Protein AF-A0A6N2KM40-F1 (afdb_monomer_lite)

Radius of gyration: 28.87 Å; chains: 1; bounding box: 57×67×75 Å

Structure (mmCIF, N/CA/C/O backbone):
data_AF-A0A6N2KM40-F1
#
_entry.id   AF-A0A6N2KM40-F1
#
loop_
_atom_site.group_PDB
_atom_site.id
_atom_site.type_symbol
_atom_site.label_atom_id
_atom_site.label_alt_id
_atom_site.label_comp_id
_atom_site.label_asym_id
_atom_site.label_entity_id
_atom_site.label_seq_id
_atom_site.pdbx_PDB_ins_code
_atom_site.Cartn_x
_atom_site.Cartn_y
_atom_site.Cartn_z
_atom_site.occupancy
_atom_site.B_iso_or_equiv
_atom_site.auth_seq_id
_atom_site.auth_comp_id
_atom_site.auth_asym_id
_atom_site.auth_atom_id
_atom_site.pdbx_PDB_model_num
ATOM 1 N N . MET A 1 1 ? -7.549 -51.454 -29.238 1.00 41.66 1 MET A N 1
ATOM 2 C CA . MET A 1 1 ? -7.424 -49.986 -29.135 1.00 41.66 1 MET A CA 1
ATOM 3 C C . MET A 1 1 ? -8.788 -49.347 -29.343 1.00 41.66 1 MET A C 1
ATOM 5 O O . MET A 1 1 ? -9.313 -49.431 -30.439 1.00 41.66 1 MET A O 1
ATOM 9 N N . ASN A 1 2 ? -9.427 -48.705 -28.378 1.00 43.75 2 ASN A N 1
ATOM 10 C CA . ASN A 1 2 ? -9.799 -49.176 -27.046 1.00 43.75 2 ASN A CA 1
ATOM 11 C C . ASN A 1 2 ? -11.287 -48.818 -26.921 1.00 43.75 2 ASN A C 1
ATOM 13 O O . ASN A 1 2 ? -11.634 -47.651 -27.057 1.00 43.75 2 ASN A O 1
ATOM 17 N N . TRP A 1 3 ? -12.166 -49.798 -26.696 1.00 33.53 3 TRP A N 1
ATOM 18 C CA . TRP A 1 3 ? -13.604 -49.545 -26.496 1.00 33.53 3 TRP A CA 1
ATOM 19 C C . TRP A 1 3 ? -13.872 -48.608 -25.298 1.00 33.53 3 TRP A C 1
ATOM 21 O O . TRP A 1 3 ? -14.843 -47.860 -25.301 1.00 33.53 3 TRP A O 1
ATOM 31 N N . LEU A 1 4 ? -12.939 -48.560 -24.341 1.00 41.38 4 LEU A N 1
ATOM 32 C CA . LEU A 1 4 ? -13.013 -47.760 -23.116 1.00 41.38 4 LEU A CA 1
ATOM 33 C C . LEU A 1 4 ? -12.889 -46.235 -23.324 1.00 41.38 4 LEU A C 1
ATOM 35 O O . LEU A 1 4 ? -13.439 -45.477 -22.531 1.00 41.38 4 LEU A O 1
ATOM 39 N N . THR A 1 5 ? -12.227 -45.742 -24.382 1.00 51.53 5 THR A N 1
ATOM 40 C CA . THR A 1 5 ? -12.089 -44.282 -24.600 1.00 51.53 5 THR A CA 1
ATOM 41 C C . THR A 1 5 ? -13.320 -43.645 -25.246 1.00 51.53 5 THR A C 1
ATOM 43 O O . THR A 1 5 ? -13.532 -42.441 -25.111 1.00 51.53 5 THR A O 1
ATOM 46 N N . ARG A 1 6 ? -14.168 -44.433 -25.921 1.00 47.88 6 ARG A N 1
ATOM 47 C CA . ARG A 1 6 ? -15.378 -43.920 -26.583 1.00 47.88 6 ARG A CA 1
ATOM 48 C C . ARG A 1 6 ? -16.547 -43.752 -25.610 1.00 47.88 6 ARG A C 1
ATOM 50 O O . ARG A 1 6 ? -17.302 -42.793 -25.748 1.00 47.88 6 ARG A O 1
ATOM 57 N N . GLU A 1 7 ? -16.652 -44.628 -24.612 1.00 48.25 7 GLU A N 1
ATOM 58 C CA . GLU A 1 7 ? -17.645 -44.513 -23.536 1.00 48.25 7 GLU A CA 1
ATOM 59 C C . GLU A 1 7 ? -17.256 -43.454 -22.501 1.00 48.25 7 GLU A C 1
ATOM 61 O O . GLU A 1 7 ? -18.117 -42.682 -22.094 1.00 48.25 7 GLU A O 1
ATOM 66 N N . SER A 1 8 ? -15.972 -43.318 -22.145 1.00 49.81 8 SER A N 1
ATOM 67 C CA . SER A 1 8 ? -15.506 -42.275 -21.210 1.00 49.81 8 SER A CA 1
ATOM 68 C C . SER A 1 8 ? -15.899 -40.860 -21.666 1.00 49.81 8 SER A C 1
ATOM 70 O O . SER A 1 8 ? -16.424 -40.082 -20.874 1.00 49.81 8 SER A O 1
ATOM 72 N N . SER A 1 9 ? -15.789 -40.563 -22.966 1.00 60.12 9 SER A N 1
ATOM 73 C CA . SER A 1 9 ? -16.206 -39.267 -23.516 1.00 60.12 9 SER A CA 1
ATOM 74 C C . SER A 1 9 ? -17.731 -39.086 -23.564 1.00 60.12 9 SER A C 1
ATOM 76 O O . SER A 1 9 ? -18.219 -37.958 -23.525 1.00 60.12 9 SER A O 1
ATOM 78 N N . GLN A 1 10 ? -18.509 -40.171 -23.652 1.00 61.62 10 GLN A N 1
ATOM 79 C CA . GLN A 1 10 ? -19.970 -40.086 -23.583 1.00 61.62 10 GLN A CA 1
ATOM 80 C C . GLN A 1 10 ? -20.453 -39.852 -22.155 1.00 61.62 10 GLN A C 1
ATOM 82 O O . GLN A 1 10 ? -21.324 -39.011 -21.964 1.00 61.62 10 GLN A O 1
ATOM 87 N N . TRP A 1 11 ? -19.860 -40.519 -21.165 1.00 52.00 11 TRP A N 1
ATOM 88 C CA . TRP A 1 11 ? -20.198 -40.312 -19.759 1.00 52.00 11 TRP A CA 1
ATOM 89 C C . TRP A 1 11 ? -19.781 -38.926 -19.264 1.00 52.00 11 TRP A C 1
ATOM 91 O O . TRP A 1 11 ? -20.564 -38.290 -18.575 1.00 52.00 11 TRP A O 1
ATOM 101 N N . GLU A 1 12 ? -18.631 -38.391 -19.682 1.00 61.03 12 GLU A N 1
ATOM 102 C CA . GLU A 1 12 ? -18.252 -37.003 -19.368 1.00 61.03 12 GLU A CA 1
ATOM 103 C C . GLU A 1 12 ? -19.192 -35.981 -20.014 1.00 61.03 12 GLU A C 1
ATOM 105 O O . GLU A 1 12 ? -19.611 -35.032 -19.357 1.00 61.03 12 GLU A O 1
ATOM 110 N N . LYS A 1 13 ? -19.592 -36.189 -21.275 1.00 72.81 13 LYS A N 1
ATOM 111 C CA . LYS A 1 13 ? -20.602 -35.340 -21.930 1.00 72.81 13 LYS A CA 1
ATOM 112 C C . LYS A 1 13 ? -21.966 -35.455 -21.257 1.00 72.81 13 LYS A C 1
ATOM 114 O O . LYS A 1 13 ? -22.674 -34.460 -21.168 1.00 72.81 13 LYS A O 1
ATOM 119 N N . PHE A 1 14 ? -22.327 -36.643 -20.778 1.00 70.31 14 PHE A N 1
ATOM 120 C CA . PHE A 1 14 ? -23.564 -36.888 -20.042 1.00 70.31 14 PHE A CA 1
ATOM 121 C C . PHE A 1 14 ? -23.534 -36.223 -18.661 1.00 70.31 14 PHE A C 1
ATOM 123 O O . PHE A 1 14 ? -24.508 -35.593 -18.267 1.00 70.31 14 PHE A O 1
ATOM 130 N N . LEU A 1 15 ? -22.401 -36.280 -17.957 1.00 67.88 15 LEU A N 1
ATOM 131 C CA . LEU A 1 15 ? -22.188 -35.597 -16.681 1.00 67.88 15 LEU A CA 1
ATOM 132 C C . LEU A 1 15 ? -22.201 -34.074 -16.846 1.00 67.88 15 LEU A C 1
ATOM 134 O O . LEU A 1 15 ? -22.874 -33.403 -16.074 1.00 67.88 15 LEU A O 1
ATOM 138 N N . TRP A 1 16 ? -21.547 -33.527 -17.875 1.00 60.50 16 TRP A N 1
ATOM 139 C CA . TRP A 1 16 ? -21.594 -32.091 -18.173 1.00 60.50 16 TRP A CA 1
ATOM 140 C C . TRP A 1 16 ? -22.987 -31.623 -18.603 1.00 60.50 16 TRP A C 1
ATOM 142 O O . TRP A 1 16 ? -23.447 -30.586 -18.135 1.00 60.50 16 TRP A O 1
ATOM 152 N N . ALA A 1 17 ? -23.695 -32.408 -19.421 1.00 67.12 17 ALA A N 1
ATOM 153 C CA . ALA A 1 17 ? -25.070 -32.105 -19.814 1.00 67.12 17 ALA A CA 1
ATOM 154 C C . ALA A 1 17 ? -26.043 -32.169 -18.624 1.00 67.12 17 ALA A C 1
ATOM 156 O O . ALA A 1 17 ? -26.968 -31.361 -18.549 1.00 67.12 17 ALA A O 1
ATOM 157 N N . ASN A 1 18 ? -25.825 -33.091 -17.681 1.00 61.94 18 ASN A N 1
ATOM 158 C CA . ASN A 1 18 ? -26.629 -33.197 -16.463 1.00 61.94 18 ASN A CA 1
ATOM 159 C C . ASN A 1 18 ? -26.280 -32.108 -15.441 1.00 61.94 18 ASN A C 1
ATOM 161 O O . ASN A 1 18 ? -27.191 -31.545 -14.847 1.00 61.94 18 ASN A O 1
ATOM 165 N N . PHE A 1 19 ? -25.007 -31.729 -15.304 1.00 58.88 19 PHE A N 1
ATOM 166 C CA . PHE A 1 19 ? -24.585 -30.584 -14.493 1.00 58.88 19 PHE A CA 1
ATOM 167 C C . PHE A 1 19 ? -25.166 -29.265 -15.037 1.00 58.88 19 PHE A C 1
ATOM 169 O O . PHE A 1 19 ? -25.652 -28.432 -14.274 1.00 58.88 19 PHE A O 1
ATOM 176 N N . GLU A 1 20 ? -25.220 -29.092 -16.365 1.00 55.28 20 GLU A N 1
ATOM 177 C CA . GLU A 1 20 ? -25.925 -27.970 -17.005 1.00 55.28 20 GLU A CA 1
ATOM 178 C C . GLU A 1 20 ? -27.456 -28.042 -16.851 1.00 55.28 20 GLU A C 1
ATOM 180 O O . GLU A 1 20 ? -28.118 -26.999 -16.861 1.00 55.28 20 GLU A O 1
ATOM 185 N N . GLN A 1 21 ? -28.042 -29.238 -16.704 1.00 56.59 21 GLN A N 1
ATOM 186 C CA . GLN A 1 21 ? -29.477 -29.412 -16.440 1.00 56.59 21 GLN A CA 1
ATOM 187 C C . GLN A 1 21 ? -29.855 -29.174 -14.973 1.00 56.59 21 GLN A C 1
ATOM 189 O O . GLN A 1 21 ? -30.889 -28.556 -14.729 1.00 56.59 21 GLN A O 1
ATOM 194 N N . GLU A 1 22 ? -29.034 -29.584 -14.005 1.00 51.34 22 GLU A N 1
ATOM 195 C CA . GLU A 1 22 ? -29.239 -29.287 -12.576 1.00 51.34 22 GLU A CA 1
ATOM 196 C C . GLU A 1 22 ? -29.097 -27.785 -12.280 1.00 51.34 22 GLU A C 1
ATOM 198 O O . GLU A 1 22 ? -29.728 -27.260 -11.364 1.00 51.34 22 GLU A O 1
ATOM 203 N N . GLN A 1 23 ? -28.361 -27.063 -13.129 1.00 55.22 23 GLN A N 1
ATOM 204 C CA . GLN A 1 23 ? -28.257 -25.602 -13.134 1.00 55.22 23 GLN A CA 1
ATOM 205 C C . GLN A 1 23 ? -29.417 -24.891 -13.865 1.00 55.22 23 GLN A C 1
ATOM 207 O O . GLN A 1 23 ? -29.351 -23.674 -14.053 1.00 55.22 23 GLN A O 1
ATOM 212 N N . LYS A 1 24 ? -30.491 -25.586 -14.286 1.00 50.94 24 LYS A N 1
ATOM 213 C CA . LYS A 1 24 ? -31.729 -24.951 -14.793 1.00 50.94 24 LYS A CA 1
ATOM 214 C C . LYS A 1 24 ? -32.819 -24.889 -13.711 1.00 50.94 24 LYS A C 1
ATOM 216 O O . LYS A 1 24 ? -33.626 -25.811 -13.602 1.00 50.94 24 LYS A O 1
ATOM 221 N N . PRO A 1 25 ? -32.913 -23.790 -12.946 1.00 47.78 25 PRO A N 1
ATOM 222 C CA . PRO A 1 25 ? -34.011 -23.553 -12.026 1.00 47.78 25 PRO A CA 1
ATOM 223 C C . PRO A 1 25 ? -35.410 -23.661 -12.641 1.00 47.78 25 PRO A C 1
ATOM 225 O O . PRO A 1 25 ?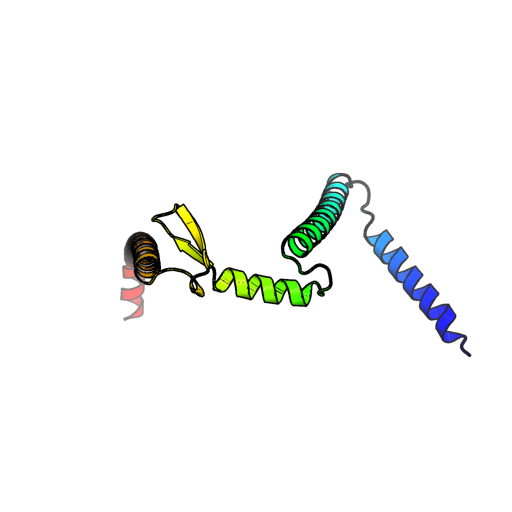 -35.737 -23.093 -13.684 1.00 47.78 25 PRO A O 1
ATOM 228 N N . SER A 1 26 ? -36.294 -24.329 -11.911 1.00 49.81 26 SER A N 1
ATOM 229 C CA . SER A 1 26 ? -37.735 -24.257 -12.105 1.00 49.81 26 SER A CA 1
ATOM 230 C C . SER A 1 26 ? -38.248 -22.846 -11.761 1.00 49.81 26 SER A C 1
ATOM 232 O O . SER A 1 26 ? -38.041 -22.331 -10.669 1.00 49.81 26 SER A O 1
ATOM 234 N N . ASN A 1 27 ? -38.881 -22.192 -12.742 1.00 50.03 27 ASN A N 1
ATOM 235 C CA . ASN A 1 27 ? -39.830 -21.065 -12.655 1.00 50.03 27 ASN A CA 1
ATOM 236 C C . ASN A 1 27 ? -39.622 -19.919 -11.626 1.00 50.03 27 ASN A C 1
ATOM 238 O O . ASN A 1 27 ? -40.588 -19.268 -11.241 1.00 50.03 27 ASN A O 1
ATOM 242 N N . GLY A 1 28 ? -38.378 -19.578 -11.267 1.00 54.88 28 GLY A N 1
ATOM 243 C CA . GLY A 1 28 ? -38.019 -18.367 -10.491 1.00 54.88 28 GLY A CA 1
ATOM 244 C C . GLY A 1 28 ? -36.884 -17.532 -11.114 1.00 54.88 28 GLY A C 1
ATOM 245 O O . GLY A 1 28 ? -36.131 -16.848 -10.431 1.00 54.88 28 GLY A O 1
ATOM 246 N N . HIS A 1 29 ? -36.689 -17.648 -12.427 1.00 53.44 29 HIS A N 1
ATOM 247 C CA . HIS A 1 29 ? -35.355 -17.797 -13.015 1.00 53.44 29 HIS A CA 1
ATOM 248 C C . HIS A 1 29 ? -34.819 -16.591 -13.817 1.00 53.44 29 HIS A C 1
ATOM 250 O O . HIS A 1 29 ? -34.059 -16.764 -14.773 1.00 53.44 29 HIS A O 1
ATOM 256 N N . SER A 1 30 ? -35.190 -15.361 -13.457 1.00 56.94 30 SER A N 1
ATOM 257 C CA . SER A 1 30 ? -34.610 -14.153 -14.073 1.00 56.94 30 SER A CA 1
ATOM 258 C C . SER A 1 30 ? -33.344 -13.690 -13.345 1.00 56.94 30 SER A C 1
ATOM 260 O O . SER A 1 30 ? -32.328 -13.440 -13.982 1.00 56.94 30 SER A O 1
ATOM 262 N N . SER A 1 31 ? -33.364 -13.656 -12.010 1.00 60.25 31 SER A N 1
ATOM 263 C CA . SER A 1 31 ? -32.295 -13.050 -11.203 1.00 60.25 31 SER A CA 1
ATOM 264 C C . SER A 1 31 ? -30.974 -13.837 -11.227 1.00 60.25 31 SER A C 1
ATOM 266 O O . SER A 1 31 ? -29.935 -13.263 -11.535 1.00 60.25 31 SER A O 1
ATOM 268 N N . LEU A 1 32 ? -31.000 -15.160 -11.022 1.00 63.62 32 LEU A N 1
ATOM 269 C CA . LEU A 1 32 ? -29.778 -15.987 -11.054 1.00 63.62 32 LEU A CA 1
ATOM 270 C C . LEU A 1 32 ? -29.136 -16.049 -12.447 1.00 63.62 32 LEU A C 1
ATOM 272 O O . LEU A 1 32 ? -27.917 -16.072 -12.575 1.00 63.62 32 LEU A O 1
ATOM 276 N N . ARG A 1 33 ? -29.955 -16.025 -13.506 1.00 61.09 33 ARG A N 1
ATOM 277 C CA . ARG A 1 33 ? -29.468 -15.976 -14.890 1.00 61.09 33 ARG A CA 1
ATOM 278 C C . ARG A 1 33 ? -28.750 -14.657 -15.168 1.00 61.09 33 ARG A C 1
ATOM 280 O O . ARG A 1 33 ? -27.712 -14.665 -15.817 1.00 61.09 33 ARG A O 1
ATOM 287 N N . VAL A 1 34 ? -29.298 -13.543 -14.683 1.00 69.81 34 VAL A N 1
ATOM 288 C CA . VAL A 1 34 ? -28.671 -12.222 -14.810 1.00 69.81 34 VAL A CA 1
ATOM 289 C C . VAL A 1 34 ? -27.348 -12.176 -14.047 1.00 69.81 34 VAL A C 1
ATOM 291 O O . VAL A 1 34 ? -26.359 -11.752 -14.630 1.00 69.81 34 VAL A O 1
ATOM 294 N N . LEU A 1 35 ? -27.298 -12.680 -12.810 1.00 71.81 35 LEU A N 1
ATOM 295 C CA . LEU A 1 35 ? -26.062 -12.734 -12.018 1.00 71.81 35 LEU A CA 1
ATOM 296 C C . LEU A 1 35 ? -24.976 -13.588 -12.690 1.00 71.81 35 LEU A C 1
ATOM 298 O O . LEU A 1 35 ? -23.844 -13.141 -12.832 1.00 71.81 35 LEU A O 1
ATOM 302 N N . PHE A 1 36 ? -25.328 -14.772 -13.194 1.00 72.00 36 PHE A N 1
ATOM 303 C CA . PHE A 1 36 ? -24.383 -15.644 -13.899 1.00 72.00 36 PHE A CA 1
ATOM 304 C C . PHE A 1 36 ? -23.871 -15.037 -15.215 1.00 72.00 36 PHE A C 1
ATOM 306 O O . PHE A 1 36 ? -22.707 -15.192 -15.584 1.00 72.00 36 PHE A O 1
ATOM 313 N N . LEU A 1 37 ? -24.734 -14.326 -15.947 1.00 76.88 37 LEU A N 1
ATOM 314 C CA . LEU A 1 37 ? -24.314 -13.581 -17.134 1.00 76.88 37 LEU A CA 1
ATOM 315 C C . LEU A 1 37 ? -23.404 -12.404 -16.762 1.00 76.88 37 LEU A C 1
ATOM 317 O O . LEU A 1 37 ? -22.437 -12.153 -17.475 1.00 76.88 37 LEU A O 1
ATOM 321 N N . GLN A 1 38 ? -23.679 -11.711 -15.655 1.00 79.00 38 GLN A N 1
ATOM 322 C CA . GLN A 1 38 ? -22.828 -10.634 -15.146 1.00 79.00 38 GLN A CA 1
ATOM 323 C C . GLN A 1 38 ? -21.442 -11.145 -14.744 1.00 79.00 38 GLN A C 1
ATOM 325 O O . GLN A 1 38 ? -20.455 -10.517 -15.109 1.00 79.00 38 GLN A O 1
ATOM 330 N N . GLU A 1 39 ? -21.360 -12.294 -14.074 1.00 87.62 39 GLU A N 1
ATOM 331 C CA . GLU A 1 39 ? -20.094 -12.937 -13.704 1.00 87.62 39 GLU A CA 1
ATOM 332 C C . GLU A 1 39 ? -19.260 -13.282 -14.945 1.00 87.62 39 GLU A C 1
ATOM 334 O O . GLU A 1 39 ? -18.111 -12.866 -15.063 1.00 87.62 39 GLU A O 1
ATOM 339 N N . LYS A 1 40 ? -19.870 -13.920 -15.952 1.00 88.81 40 LYS A N 1
ATOM 340 C CA . LYS A 1 40 ? -19.188 -14.231 -17.220 1.00 88.81 40 LYS A CA 1
ATOM 341 C C . LYS A 1 40 ? -18.711 -12.993 -17.978 1.00 88.81 40 LYS A C 1
ATOM 343 O O . LYS A 1 40 ? -17.672 -13.029 -18.637 1.00 88.81 40 LYS A O 1
ATOM 348 N N . VAL A 1 41 ? -19.487 -11.910 -17.943 1.00 90.88 41 VAL A N 1
ATOM 349 C CA . VAL A 1 41 ? -19.092 -10.636 -18.558 1.00 90.88 41 VAL A CA 1
ATOM 350 C C . VAL A 1 41 ? -17.931 -10.013 -17.784 1.00 90.88 41 VAL A C 1
ATOM 352 O O . VAL A 1 41 ? -16.970 -9.580 -18.415 1.00 90.88 41 VAL A O 1
ATOM 355 N N . ALA A 1 42 ? -17.980 -10.017 -16.451 1.00 91.75 42 ALA A N 1
ATOM 356 C CA . ALA A 1 42 ? -16.901 -9.521 -15.602 1.00 91.75 42 ALA A CA 1
ATOM 357 C C . ALA A 1 42 ? -15.593 -10.291 -15.843 1.00 91.75 42 ALA A C 1
ATOM 359 O O . ALA A 1 42 ? -14.566 -9.667 -16.096 1.00 91.75 42 ALA A O 1
ATOM 360 N N . ASP A 1 43 ? -15.644 -11.624 -15.891 1.00 93.19 43 ASP A N 1
ATOM 361 C CA . ASP A 1 43 ? -14.485 -12.473 -16.189 1.00 93.19 43 ASP A CA 1
ATOM 362 C C . ASP A 1 43 ? -13.836 -12.130 -17.533 1.00 93.19 43 ASP A C 1
ATOM 364 O O . ASP A 1 43 ? -12.611 -12.087 -17.661 1.00 93.19 43 ASP A O 1
ATOM 368 N N . ASN A 1 44 ? -14.653 -11.887 -18.560 1.00 93.44 44 ASN A N 1
ATOM 369 C CA . ASN A 1 44 ? -14.146 -11.515 -19.876 1.00 93.44 44 ASN A CA 1
ATOM 370 C C . ASN A 1 44 ? -13.525 -10.116 -19.874 1.00 93.44 44 ASN A C 1
ATOM 372 O O . ASN A 1 44 ? -12.467 -9.932 -20.472 1.00 93.44 44 ASN A O 1
ATOM 376 N N . LEU A 1 45 ? -14.143 -9.146 -19.194 1.00 93.12 45 LEU A N 1
ATOM 377 C CA . LEU A 1 45 ? -13.591 -7.795 -19.070 1.00 93.12 45 LEU A CA 1
ATOM 378 C C . LEU A 1 45 ? -12.241 -7.811 -18.344 1.00 93.12 45 LEU A C 1
ATOM 380 O O . LEU A 1 45 ? -11.292 -7.209 -18.839 1.00 93.12 45 LEU A O 1
ATOM 384 N N . ILE A 1 46 ? -12.126 -8.580 -17.257 1.00 90.69 46 ILE A N 1
ATOM 385 C CA . ILE A 1 46 ? -10.873 -8.751 -16.508 1.00 90.69 46 ILE A CA 1
ATOM 386 C C . ILE A 1 46 ? -9.779 -9.345 -17.402 1.00 90.69 46 ILE A C 1
ATOM 388 O O . ILE A 1 46 ? -8.648 -8.867 -17.396 1.00 90.69 46 ILE A O 1
ATOM 392 N N . LYS A 1 47 ? -10.096 -10.362 -18.214 1.00 90.50 47 LYS A N 1
ATOM 393 C CA . LYS A 1 47 ? -9.122 -10.972 -19.139 1.00 90.50 47 LYS A CA 1
ATOM 394 C C . LYS A 1 47 ? -8.647 -9.998 -20.215 1.00 90.50 47 LYS A C 1
ATOM 396 O O . LYS A 1 47 ? -7.462 -9.987 -20.545 1.00 90.50 47 LYS A O 1
ATOM 401 N N . VAL A 1 48 ? -9.559 -9.194 -20.761 1.00 93.00 48 VAL A N 1
ATOM 402 C CA . VAL A 1 48 ? -9.230 -8.174 -21.766 1.00 93.00 48 VAL A CA 1
ATOM 403 C C . VAL A 1 48 ? -8.346 -7.086 -21.160 1.00 93.00 48 VAL A C 1
ATOM 405 O O . VAL A 1 48 ? -7.336 -6.722 -21.758 1.00 93.00 48 VAL A O 1
ATOM 408 N N . GLU A 1 49 ? -8.681 -6.605 -19.965 1.00 91.00 49 GLU A N 1
ATOM 409 C CA . GLU A 1 49 ? -7.895 -5.597 -19.254 1.00 91.00 49 GLU A CA 1
ATOM 410 C C . GLU A 1 49 ? -6.505 -6.123 -18.876 1.00 91.00 49 GLU A C 1
ATOM 412 O O . GLU A 1 49 ? -5.504 -5.467 -19.160 1.00 91.00 49 GLU A O 1
ATOM 417 N N . ALA A 1 50 ? -6.416 -7.342 -18.335 1.00 88.19 50 ALA A N 1
ATOM 418 C CA . ALA A 1 50 ? -5.141 -7.978 -18.017 1.00 88.19 50 ALA A CA 1
ATOM 419 C C . ALA A 1 50 ? -4.242 -8.106 -19.258 1.00 88.19 50 ALA A C 1
ATOM 421 O O . ALA A 1 50 ? -3.044 -7.838 -19.181 1.00 88.19 50 ALA A O 1
ATOM 422 N N . GLN A 1 51 ? -4.812 -8.457 -20.419 1.00 89.81 51 GLN A N 1
ATOM 423 C CA . GLN A 1 51 ? -4.059 -8.480 -21.673 1.00 89.81 51 GLN A CA 1
ATOM 424 C C . GLN A 1 51 ? -3.599 -7.081 -22.086 1.00 89.81 51 GLN A C 1
ATOM 426 O O . GLN A 1 51 ? -2.447 -6.916 -22.481 1.00 89.81 51 GLN A O 1
ATOM 431 N N . TYR A 1 52 ? -4.481 -6.086 -22.000 1.00 92.19 52 TYR A N 1
ATOM 432 C CA . TYR A 1 52 ? -4.162 -4.711 -22.365 1.00 92.19 52 TYR A CA 1
ATOM 433 C C . TYR A 1 52 ? -2.996 -4.162 -21.537 1.00 92.19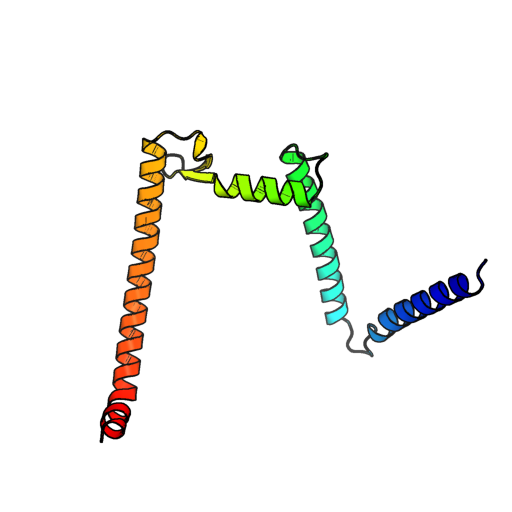 52 TYR A C 1
ATOM 435 O O . TYR A 1 52 ? -2.044 -3.633 -22.105 1.00 92.19 52 TYR A O 1
ATOM 443 N N . ILE A 1 53 ? -3.036 -4.334 -20.213 1.00 89.56 53 ILE A N 1
ATOM 444 C CA . ILE A 1 53 ? -1.982 -3.841 -19.319 1.00 89.56 53 ILE A CA 1
ATOM 445 C C . ILE A 1 53 ? -0.674 -4.599 -19.567 1.00 89.56 53 ILE A C 1
ATOM 447 O O . ILE A 1 53 ? 0.376 -3.973 -19.676 1.00 89.56 53 ILE A O 1
ATOM 451 N N . ARG A 1 54 ? -0.732 -5.924 -19.741 1.00 90.88 54 ARG A N 1
ATOM 452 C CA . ARG A 1 54 ? 0.449 -6.744 -20.040 1.00 90.88 54 ARG A CA 1
ATOM 453 C C . ARG A 1 54 ? 1.176 -6.283 -21.307 1.00 90.88 54 ARG A C 1
ATOM 455 O O . ARG A 1 54 ? 2.389 -6.109 -21.277 1.00 90.88 54 ARG A O 1
ATOM 462 N N . VAL A 1 55 ? 0.436 -6.018 -22.384 1.00 90.00 55 VAL A N 1
ATOM 463 C CA . VAL A 1 55 ? 1.003 -5.468 -23.629 1.00 90.00 55 VAL A CA 1
ATOM 464 C C . VAL A 1 55 ? 1.520 -4.044 -23.414 1.00 90.00 55 VAL A C 1
ATOM 466 O O . VAL A 1 55 ? 2.612 -3.706 -23.854 1.00 90.00 55 VAL A O 1
ATOM 469 N N . ALA A 1 56 ? 0.773 -3.196 -22.701 1.00 89.06 56 ALA A N 1
ATOM 470 C CA . ALA A 1 56 ? 1.200 -1.825 -22.416 1.00 89.06 56 ALA A CA 1
ATOM 471 C C . ALA A 1 56 ? 2.489 -1.758 -21.574 1.00 89.06 56 ALA A C 1
ATOM 473 O O . ALA A 1 56 ? 3.221 -0.772 -21.652 1.00 89.06 56 ALA A O 1
ATOM 474 N N . MET A 1 57 ? 2.765 -2.797 -20.784 1.00 87.00 57 MET A N 1
ATOM 475 C CA . MET A 1 57 ? 3.973 -2.930 -19.974 1.00 87.00 57 MET A CA 1
ATOM 476 C C . MET A 1 57 ? 5.126 -3.654 -20.694 1.00 87.00 57 MET A C 1
ATOM 478 O O . MET A 1 57 ? 6.186 -3.802 -20.096 1.00 87.00 57 MET A O 1
ATOM 482 N N . GLY A 1 58 ? 4.959 -4.063 -21.959 1.00 88.88 58 GLY A N 1
ATOM 483 C CA . GLY A 1 58 ? 6.010 -4.723 -22.749 1.00 88.88 58 GLY A CA 1
ATOM 484 C C . GLY A 1 58 ? 6.224 -6.202 -22.413 1.00 88.88 58 GLY A C 1
ATOM 485 O O . GLY A 1 58 ? 7.310 -6.730 -22.632 1.00 88.88 58 GLY A O 1
ATOM 486 N N . HIS A 1 59 ? 5.212 -6.848 -21.831 1.00 90.75 59 HIS A N 1
ATOM 487 C CA . HIS A 1 59 ? 5.229 -8.259 -21.443 1.00 90.75 59 HIS A CA 1
ATOM 488 C C . HIS A 1 59 ? 4.314 -9.095 -22.361 1.00 90.75 59 HIS A C 1
ATOM 490 O O . HIS A 1 59 ? 3.682 -10.051 -21.915 1.00 90.75 59 HIS A O 1
ATOM 496 N N . GLU A 1 60 ? 4.167 -8.722 -23.640 1.00 89.00 60 GLU A N 1
ATOM 497 C CA . GLU A 1 60 ? 3.269 -9.400 -24.590 1.00 89.00 60 GLU A CA 1
ATOM 498 C C . GLU A 1 60 ? 3.582 -10.887 -24.805 1.00 89.00 60 GLU A C 1
ATOM 500 O O . GLU A 1 60 ? 2.654 -11.674 -25.010 1.00 89.00 60 GLU A O 1
ATOM 505 N N . ASP A 1 61 ? 4.860 -11.258 -24.721 1.00 90.06 61 ASP A N 1
ATOM 506 C CA . ASP A 1 61 ? 5.355 -12.617 -24.954 1.00 90.06 61 ASP A CA 1
ATOM 507 C C . ASP A 1 61 ? 5.438 -13.454 -23.665 1.00 90.06 61 ASP A C 1
ATOM 509 O O . ASP A 1 61 ? 5.706 -14.657 -23.717 1.00 90.06 61 ASP A O 1
ATOM 513 N N . GLU A 1 62 ? 5.195 -12.838 -22.506 1.00 88.50 62 GLU A N 1
ATOM 514 C CA . GLU A 1 62 ? 5.271 -13.500 -21.207 1.00 88.50 62 GLU A CA 1
ATOM 515 C C . GLU A 1 62 ? 3.936 -14.133 -20.801 1.00 88.50 62 GLU A C 1
ATOM 517 O O . GLU A 1 62 ? 2.827 -13.646 -21.083 1.00 88.50 62 GLU A O 1
ATOM 522 N N . SER A 1 63 ? 4.035 -15.248 -20.077 1.00 89.75 63 SER A N 1
ATOM 523 C CA . SER A 1 63 ? 2.864 -15.885 -19.487 1.00 89.75 63 SER A CA 1
ATOM 524 C C . SER A 1 63 ? 2.179 -14.952 -18.482 1.00 89.75 63 SER A C 1
ATOM 526 O O . SER A 1 63 ? 2.764 -14.005 -17.955 1.00 89.75 63 SER A O 1
ATOM 528 N N . LEU A 1 64 ? 0.892 -15.198 -18.211 1.00 87.00 64 LEU A N 1
ATOM 529 C CA . LEU A 1 64 ? 0.153 -14.370 -17.250 1.00 87.00 64 LEU A CA 1
ATOM 530 C C . LEU A 1 64 ? 0.785 -14.444 -15.854 1.00 87.00 64 LEU A C 1
ATOM 532 O O . LEU A 1 64 ? 0.830 -13.434 -15.159 1.00 87.00 64 LEU A O 1
ATOM 536 N N . ASP A 1 65 ? 1.290 -15.616 -15.474 1.00 89.38 65 ASP A N 1
ATOM 537 C CA . ASP A 1 65 ? 1.922 -15.833 -14.175 1.00 89.38 65 ASP A CA 1
ATOM 538 C C . ASP A 1 65 ? 3.246 -15.062 -14.057 1.00 89.38 65 ASP A C 1
ATOM 540 O O . ASP A 1 65 ? 3.485 -14.414 -13.039 1.00 89.38 65 ASP A O 1
ATOM 544 N N . GLU A 1 66 ? 4.066 -15.047 -15.112 1.00 89.94 66 GLU A N 1
ATOM 545 C CA . GLU A 1 66 ? 5.300 -14.245 -15.167 1.00 89.94 66 GLU A CA 1
ATOM 546 C C . GLU A 1 66 ? 5.001 -12.744 -15.079 1.00 89.94 66 GLU A C 1
ATOM 548 O O . GLU A 1 66 ? 5.589 -12.049 -14.247 1.00 89.94 66 GLU A O 1
ATOM 553 N N . TYR A 1 67 ? 4.012 -12.261 -15.841 1.00 90.12 67 TYR A N 1
ATOM 554 C CA . TYR A 1 67 ? 3.552 -10.874 -15.754 1.00 90.12 67 TYR A CA 1
ATOM 555 C C . TYR A 1 67 ? 3.082 -10.518 -14.337 1.00 90.12 67 TYR A C 1
ATOM 557 O O . TYR A 1 67 ? 3.409 -9.448 -13.825 1.00 90.12 67 TYR A O 1
ATOM 565 N N . VAL A 1 68 ? 2.325 -11.400 -13.674 1.00 91.69 68 VAL A N 1
ATOM 566 C CA . VAL A 1 68 ? 1.843 -11.165 -12.305 1.00 91.69 68 VAL A CA 1
ATOM 567 C C . VAL A 1 68 ? 3.009 -11.022 -11.327 1.00 91.69 68 VAL A C 1
ATOM 569 O O . VAL A 1 68 ? 2.972 -10.136 -10.470 1.00 91.69 68 VAL A O 1
ATOM 572 N N . GLU A 1 69 ? 4.053 -11.838 -11.450 1.00 91.94 69 GLU A N 1
ATOM 573 C CA . GLU A 1 69 ? 5.244 -11.727 -10.601 1.00 91.94 69 GLU A CA 1
ATOM 574 C C . GLU A 1 69 ? 6.060 -10.458 -10.895 1.00 91.94 69 GLU A C 1
ATOM 576 O O . GLU A 1 69 ? 6.460 -9.746 -9.962 1.00 91.94 69 GLU A O 1
ATOM 581 N N . ALA A 1 70 ? 6.241 -10.104 -12.170 1.00 89.06 70 ALA A N 1
ATOM 582 C CA . ALA A 1 70 ? 6.887 -8.853 -12.569 1.00 89.06 70 ALA A CA 1
ATOM 583 C C . ALA A 1 70 ? 6.111 -7.626 -12.055 1.00 89.06 70 ALA A C 1
ATOM 585 O O . ALA A 1 70 ? 6.687 -6.710 -11.462 1.00 89.06 70 ALA A O 1
ATOM 586 N N . HIS A 1 71 ? 4.785 -7.641 -12.192 1.00 90.00 71 HIS A N 1
ATOM 587 C CA . HIS A 1 71 ? 3.891 -6.591 -11.717 1.00 90.00 71 HIS A CA 1
ATOM 588 C C . HIS A 1 71 ? 3.928 -6.446 -10.188 1.00 90.00 71 HIS A C 1
ATOM 590 O O . HIS A 1 71 ? 4.047 -5.327 -9.685 1.00 90.00 71 HIS A O 1
ATOM 596 N N . LYS A 1 72 ? 3.893 -7.554 -9.429 1.00 91.56 72 LYS A N 1
ATOM 597 C CA . LYS A 1 72 ? 4.058 -7.534 -7.960 1.00 91.56 72 LYS A CA 1
ATOM 598 C C . LYS A 1 72 ? 5.389 -6.908 -7.557 1.00 91.56 72 LYS A C 1
ATOM 600 O O . LYS A 1 72 ? 5.432 -6.087 -6.644 1.00 91.56 72 LYS A O 1
ATOM 605 N N . THR A 1 73 ? 6.465 -7.284 -8.242 1.00 90.69 73 THR A N 1
ATOM 606 C CA . THR A 1 73 ? 7.806 -6.753 -7.975 1.00 90.69 73 THR A CA 1
ATOM 607 C C . THR A 1 73 ? 7.864 -5.251 -8.244 1.00 90.69 73 THR A C 1
ATOM 609 O O . THR A 1 73 ? 8.344 -4.501 -7.396 1.00 90.69 73 THR A O 1
ATOM 612 N N . CYS A 1 74 ? 7.312 -4.800 -9.375 1.00 88.19 74 CYS A N 1
ATOM 613 C CA . CYS A 1 74 ? 7.255 -3.385 -9.737 1.00 88.19 74 CYS A CA 1
ATOM 614 C C . CYS A 1 74 ? 6.459 -2.569 -8.711 1.00 88.19 74 CYS A C 1
ATOM 616 O O . CYS A 1 74 ? 6.963 -1.572 -8.201 1.00 88.19 74 CYS A O 1
ATOM 618 N N . ILE A 1 75 ? 5.257 -3.024 -8.338 1.00 90.00 75 ILE A N 1
ATOM 619 C CA . ILE A 1 75 ? 4.423 -2.348 -7.334 1.00 90.00 75 ILE A CA 1
ATOM 620 C C . ILE A 1 75 ? 5.142 -2.204 -5.993 1.00 90.00 75 ILE A C 1
ATOM 622 O O . ILE A 1 75 ? 5.031 -1.157 -5.362 1.00 90.00 75 ILE A O 1
ATOM 626 N N . ASN A 1 76 ? 5.898 -3.217 -5.571 1.00 90.88 76 ASN A N 1
ATOM 627 C CA . ASN A 1 76 ? 6.637 -3.165 -4.311 1.00 90.88 76 ASN A CA 1
ATOM 628 C C . ASN A 1 76 ? 7.826 -2.185 -4.341 1.00 90.88 76 ASN A C 1
ATOM 630 O O . ASN A 1 76 ? 8.227 -1.708 -3.281 1.00 90.88 76 ASN A O 1
ATOM 634 N N . ASP A 1 77 ? 8.384 -1.873 -5.517 1.00 92.06 77 ASP A N 1
ATOM 635 C CA . ASP A 1 77 ? 9.418 -0.833 -5.669 1.00 92.06 77 ASP A CA 1
ATOM 636 C C . ASP A 1 77 ? 8.818 0.571 -5.875 1.00 92.06 77 ASP A C 1
ATOM 638 O O . ASP A 1 77 ? 9.536 1.571 -5.810 1.00 92.06 77 ASP A O 1
ATOM 642 N N . LEU A 1 78 ? 7.506 0.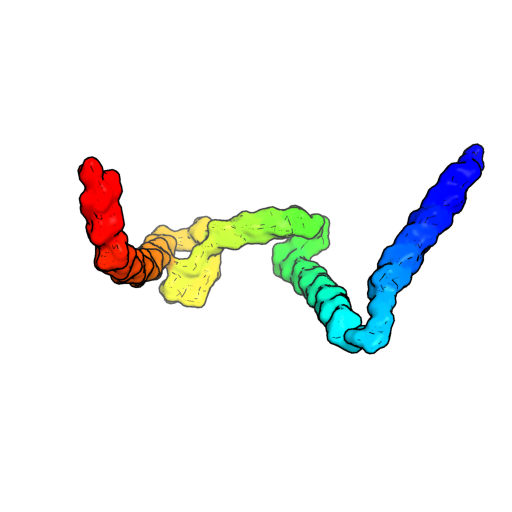692 -6.111 1.00 92.81 78 LEU A N 1
ATOM 643 C CA . LEU A 1 78 ? 6.849 1.991 -6.233 1.00 92.81 78 LEU A CA 1
ATOM 644 C C . LEU A 1 78 ? 6.665 2.657 -4.865 1.00 92.81 78 LEU A C 1
ATOM 646 O O . LEU A 1 78 ? 6.203 2.066 -3.894 1.00 92.81 78 LEU A O 1
ATOM 650 N N . MET A 1 79 ? 6.967 3.951 -4.821 1.00 94.56 79 MET A N 1
ATOM 651 C CA . MET A 1 79 ? 6.765 4.822 -3.670 1.00 94.56 79 MET A CA 1
ATOM 652 C C . MET A 1 79 ? 5.983 6.061 -4.104 1.00 94.56 79 MET A C 1
ATOM 654 O O . MET A 1 79 ? 6.184 6.594 -5.202 1.00 94.56 79 MET A O 1
ATOM 658 N N . TYR A 1 80 ? 5.076 6.524 -3.246 1.00 94.62 80 TYR A N 1
ATOM 659 C CA . TYR A 1 80 ? 4.386 7.790 -3.451 1.00 94.62 80 TYR A CA 1
ATOM 660 C C . TYR A 1 80 ? 5.290 8.955 -3.046 1.00 94.62 80 TYR A C 1
ATOM 662 O O . TYR A 1 80 ? 5.812 8.974 -1.936 1.00 94.62 80 TYR A O 1
ATOM 670 N N . PHE A 1 81 ? 5.466 9.939 -3.930 1.00 95.38 81 PHE A N 1
ATOM 671 C CA . PHE A 1 81 ? 6.291 11.110 -3.642 1.00 95.38 81 PHE A CA 1
ATOM 672 C C . PHE A 1 81 ? 5.428 12.365 -3.507 1.00 95.38 81 PHE A C 1
ATOM 674 O O . PHE A 1 81 ? 4.918 12.862 -4.520 1.00 95.38 81 PHE A O 1
ATOM 681 N N . PRO A 1 82 ? 5.313 12.935 -2.297 1.00 92.12 82 PRO A N 1
ATOM 682 C CA . PRO A 1 82 ? 4.411 14.052 -2.027 1.00 92.12 82 PRO A CA 1
ATOM 683 C C . PRO A 1 82 ? 4.822 15.329 -2.765 1.00 92.12 82 PRO A C 1
ATOM 685 O O . PRO A 1 82 ? 3.973 16.041 -3.289 1.00 92.12 82 PRO A O 1
ATOM 688 N N . THR A 1 83 ? 6.126 15.574 -2.926 1.00 91.00 83 THR A N 1
ATOM 689 C CA . THR A 1 83 ? 6.661 16.759 -3.622 1.00 91.00 83 THR A CA 1
ATOM 690 C C . THR A 1 83 ? 6.186 16.878 -5.073 1.00 91.00 83 THR A C 1
ATOM 692 O O . THR A 1 83 ? 6.074 17.984 -5.594 1.00 91.00 83 THR A O 1
ATOM 695 N N . ARG A 1 84 ? 5.908 15.746 -5.731 1.00 92.94 84 ARG A N 1
ATOM 696 C CA . ARG A 1 84 ? 5.424 15.689 -7.120 1.00 92.94 84 ARG A CA 1
ATOM 697 C C . ARG A 1 84 ? 3.999 15.157 -7.254 1.00 92.94 84 ARG A C 1
ATOM 699 O O . ARG A 1 84 ? 3.516 15.047 -8.375 1.00 92.94 84 ARG A O 1
ATOM 706 N N . ASN A 1 85 ? 3.355 14.803 -6.140 1.00 93.50 85 ASN A N 1
ATOM 707 C CA . ASN A 1 85 ? 2.021 14.207 -6.103 1.00 93.50 85 ASN A CA 1
ATOM 708 C C . ASN A 1 85 ? 1.874 13.004 -7.061 1.00 93.50 85 ASN A C 1
ATOM 710 O O . ASN A 1 85 ? 0.893 12.892 -7.797 1.00 93.50 85 ASN A O 1
ATOM 714 N N . ALA A 1 86 ? 2.896 12.143 -7.115 1.00 94.50 86 ALA A N 1
ATOM 715 C CA . ALA A 1 86 ? 2.958 11.036 -8.068 1.00 94.50 86 ALA A CA 1
ATOM 716 C C . ALA A 1 86 ? 3.770 9.849 -7.541 1.00 94.50 86 ALA A C 1
ATOM 718 O O . ALA A 1 86 ? 4.778 10.016 -6.843 1.00 94.50 86 ALA A O 1
ATOM 719 N N . TYR A 1 87 ? 3.361 8.651 -7.956 1.00 93.88 87 TYR A N 1
ATOM 720 C CA . TYR A 1 87 ? 4.112 7.420 -7.742 1.00 93.88 87 TYR A CA 1
ATOM 721 C C . TYR A 1 87 ? 5.335 7.355 -8.656 1.00 93.88 87 TYR A C 1
ATOM 723 O O . TYR A 1 87 ? 5.329 7.854 -9.781 1.00 93.88 87 TYR A O 1
ATOM 731 N N . GLY A 1 88 ? 6.392 6.710 -8.184 1.00 93.38 88 GLY A N 1
ATOM 732 C CA . GLY A 1 88 ? 7.450 6.228 -9.062 1.00 93.38 88 GLY A CA 1
ATOM 733 C C . GLY A 1 88 ? 8.410 5.311 -8.333 1.00 93.38 88 GLY A C 1
ATOM 734 O O . GLY A 1 88 ? 8.212 5.008 -7.161 1.00 93.38 88 GLY A O 1
ATOM 735 N N . LEU A 1 89 ? 9.440 4.862 -9.039 1.00 93.19 89 LEU A N 1
ATOM 736 C CA . LEU A 1 89 ? 10.359 3.859 -8.517 1.00 93.19 89 LEU A CA 1
ATOM 737 C C . LEU A 1 89 ? 11.214 4.434 -7.383 1.00 93.19 89 LEU A C 1
ATOM 739 O O . LEU A 1 89 ? 11.850 5.484 -7.527 1.00 93.19 89 LEU A O 1
ATOM 743 N N . SER A 1 90 ? 11.247 3.725 -6.260 1.00 93.06 90 SER A N 1
ATOM 744 C CA . SER A 1 90 ? 12.102 4.041 -5.123 1.00 93.06 90 SER A CA 1
ATOM 745 C C . SER A 1 90 ? 13.568 3.930 -5.523 1.00 93.06 90 SER A C 1
ATOM 747 O O . SER A 1 90 ? 14.363 4.798 -5.173 1.00 93.06 90 SER A O 1
ATOM 749 N N . SER A 1 91 ? 13.940 2.926 -6.320 1.00 90.75 91 SER A N 1
ATOM 750 C CA . SER A 1 91 ? 15.311 2.715 -6.804 1.00 90.75 91 SER A CA 1
ATOM 751 C C . SER A 1 91 ? 15.946 3.946 -7.476 1.00 90.75 91 SER A C 1
ATOM 753 O O . SER A 1 91 ? 17.111 4.240 -7.208 1.00 90.75 91 SER A O 1
ATOM 755 N N . VAL A 1 92 ? 15.186 4.719 -8.262 1.00 90.88 92 VAL A N 1
ATOM 756 C CA . VAL A 1 92 ? 15.694 5.886 -9.021 1.00 90.88 92 VAL A CA 1
ATOM 757 C C . VAL A 1 92 ? 15.504 7.236 -8.319 1.00 90.88 92 VAL A C 1
ATOM 759 O O . VAL A 1 92 ? 16.031 8.251 -8.776 1.00 90.88 92 VAL A O 1
ATOM 762 N N . ALA A 1 93 ? 14.742 7.278 -7.226 1.00 92.56 93 ALA A N 1
ATOM 763 C CA . ALA A 1 93 ? 14.443 8.519 -6.518 1.00 92.56 93 ALA A CA 1
ATOM 764 C C . ALA A 1 93 ? 15.638 9.038 -5.705 1.00 92.56 93 ALA A C 1
ATOM 766 O O . ALA A 1 93 ? 16.479 8.271 -5.224 1.00 92.56 93 ALA A O 1
ATOM 767 N N . ARG A 1 94 ? 15.702 10.357 -5.491 1.00 92.50 94 ARG A N 1
ATOM 768 C CA . ARG A 1 94 ? 16.752 10.961 -4.654 1.00 92.50 94 ARG A CA 1
ATOM 769 C C . ARG A 1 94 ? 16.496 10.678 -3.176 1.00 92.50 94 ARG A C 1
ATOM 771 O O . ARG A 1 94 ? 15.353 10.645 -2.736 1.00 92.50 94 ARG A O 1
ATOM 778 N N . ASN A 1 95 ? 17.559 10.572 -2.376 1.00 94.56 95 ASN A N 1
ATOM 779 C CA . ASN A 1 95 ? 17.444 10.280 -0.938 1.00 94.56 95 ASN A CA 1
ATOM 780 C C . ASN A 1 95 ? 16.527 11.258 -0.189 1.00 94.56 95 ASN A C 1
ATOM 782 O O . ASN A 1 95 ? 15.782 10.835 0.687 1.00 94.56 95 ASN A O 1
ATOM 786 N N . MET A 1 96 ? 16.548 12.544 -0.554 1.00 94.44 96 MET A N 1
ATOM 787 C CA . MET A 1 96 ? 15.660 13.541 0.051 1.00 94.44 96 MET A CA 1
ATOM 788 C C . MET A 1 96 ? 14.187 13.264 -0.274 1.00 94.44 96 MET A C 1
ATOM 790 O O . MET A 1 96 ? 13.352 13.303 0.618 1.00 94.44 96 MET A O 1
ATOM 794 N N . GLU A 1 97 ? 13.876 12.921 -1.526 1.00 94.12 97 GLU A N 1
ATOM 795 C CA . GLU A 1 97 ? 12.511 12.595 -1.958 1.00 94.12 97 GLU A CA 1
ATOM 796 C C . GLU A 1 97 ? 11.996 11.341 -1.239 1.00 94.12 97 GLU A C 1
ATOM 798 O O . GLU A 1 97 ? 10.858 11.328 -0.772 1.00 94.12 97 GLU A O 1
ATOM 803 N N . LYS A 1 98 ? 12.852 10.320 -1.077 1.00 95.00 98 LYS A N 1
ATOM 804 C CA . LYS A 1 98 ? 12.527 9.117 -0.291 1.00 95.00 98 LYS A CA 1
ATOM 805 C C . LYS A 1 98 ? 12.265 9.452 1.175 1.00 95.00 98 LYS A C 1
ATOM 807 O O . LYS A 1 98 ? 11.322 8.938 1.761 1.00 95.00 98 LYS A O 1
ATOM 812 N N . LEU A 1 99 ? 13.090 10.314 1.770 1.00 96.00 99 LEU A N 1
ATOM 813 C CA . LEU A 1 99 ? 12.942 10.712 3.168 1.00 96.00 99 LEU A CA 1
ATOM 814 C C . LEU A 1 99 ? 11.631 11.470 3.398 1.00 96.00 99 LEU A C 1
ATOM 816 O O . LEU A 1 99 ? 10.926 11.175 4.357 1.00 96.00 99 LEU A O 1
ATOM 820 N N . THR A 1 100 ? 11.273 12.395 2.505 1.00 95.94 100 THR A N 1
ATOM 821 C CA . THR A 1 100 ? 9.988 13.101 2.582 1.00 95.94 100 THR A CA 1
ATOM 822 C C . THR A 1 100 ? 8.810 12.139 2.436 1.00 95.94 100 THR A C 1
ATOM 824 O O . THR A 1 100 ? 7.883 12.202 3.233 1.00 95.94 100 THR A O 1
ATOM 827 N N . ALA A 1 101 ? 8.863 11.209 1.478 1.00 95.31 101 ALA A N 1
ATOM 828 C CA . ALA A 1 101 ? 7.820 10.198 1.306 1.00 95.31 101 ALA A CA 1
ATOM 829 C C . ALA A 1 101 ? 7.629 9.327 2.562 1.00 95.31 101 ALA A C 1
ATOM 831 O O . ALA A 1 101 ? 6.505 9.124 3.013 1.00 95.31 101 ALA A O 1
ATOM 832 N N . LEU A 1 102 ? 8.725 8.857 3.165 1.00 95.44 102 LEU A N 1
ATOM 833 C CA . LEU A 1 102 ? 8.670 8.059 4.393 1.00 95.44 102 LEU A CA 1
ATOM 834 C C . LEU A 1 102 ? 8.144 8.854 5.593 1.00 95.44 102 LEU A C 1
ATOM 836 O O . LEU A 1 102 ? 7.422 8.296 6.416 1.00 95.44 102 LEU A O 1
ATOM 840 N N . GLN A 1 103 ? 8.491 10.138 5.702 1.00 96.44 103 GLN A N 1
ATOM 841 C CA . GLN A 1 103 ? 7.982 10.998 6.769 1.00 96.44 103 GLN A CA 1
ATOM 842 C C . GLN A 1 103 ? 6.466 11.201 6.653 1.00 96.44 103 GLN A C 1
ATOM 844 O O . GLN A 1 103 ? 5.763 11.112 7.659 1.00 96.44 103 GLN A O 1
ATOM 849 N N . ASP A 1 104 ? 5.961 11.423 5.440 1.00 95.25 104 ASP A N 1
ATOM 850 C CA . ASP A 1 104 ? 4.525 11.579 5.192 1.00 95.25 104 ASP A CA 1
ATOM 851 C C . ASP A 1 104 ? 3.757 10.287 5.504 1.00 95.25 104 ASP A C 1
ATOM 853 O O . ASP A 1 104 ? 2.743 10.319 6.204 1.00 95.25 104 ASP A O 1
ATOM 857 N N . GLU A 1 105 ? 4.265 9.131 5.064 1.00 94.50 105 GLU A N 1
ATOM 858 C CA . GLU A 1 105 ? 3.686 7.826 5.414 1.00 94.50 105 GLU A CA 1
ATOM 859 C C . GLU A 1 105 ? 3.685 7.585 6.929 1.00 94.50 105 GLU A C 1
ATOM 861 O O . GLU A 1 105 ? 2.701 7.100 7.493 1.00 94.50 105 GLU A O 1
ATOM 866 N N . PHE A 1 106 ? 4.760 7.970 7.620 1.00 97.12 106 PHE A N 1
ATOM 867 C CA . PHE A 1 106 ? 4.838 7.851 9.070 1.00 97.12 106 PHE A CA 1
ATOM 868 C C . PHE A 1 106 ? 3.772 8.696 9.779 1.00 97.12 106 PHE A C 1
ATOM 870 O O . PHE A 1 106 ? 3.078 8.182 10.659 1.00 97.12 106 PHE A O 1
ATOM 877 N N . GLU A 1 107 ? 3.590 9.961 9.393 1.00 97.19 107 GLU A N 1
ATOM 878 C CA . GLU A 1 107 ? 2.546 10.806 9.987 1.00 97.19 107 GLU A CA 1
ATOM 879 C C . GLU A 1 107 ? 1.134 10.276 9.667 1.00 97.19 107 GLU A C 1
ATOM 881 O O . GLU A 1 107 ? 0.264 10.258 10.544 1.00 97.19 107 GLU A O 1
ATOM 886 N N . ASN A 1 108 ? 0.903 9.735 8.466 1.00 95.50 108 ASN A N 1
ATOM 887 C CA . ASN A 1 108 ? -0.363 9.078 8.114 1.00 95.50 108 ASN A CA 1
ATOM 888 C C . ASN A 1 108 ? -0.651 7.856 9.001 1.00 95.50 108 ASN A C 1
ATOM 890 O O . ASN A 1 108 ? -1.766 7.672 9.498 1.00 95.50 108 ASN A O 1
ATOM 894 N N . VAL A 1 109 ? 0.350 7.006 9.234 1.00 97.31 109 VAL A N 1
ATOM 895 C CA . VAL A 1 109 ? 0.197 5.831 10.103 1.00 97.31 109 VAL A CA 1
ATOM 896 C C . VAL A 1 109 ? -0.019 6.252 11.552 1.00 97.31 109 VAL A C 1
ATOM 898 O O . VAL A 1 109 ? -0.907 5.719 12.219 1.00 97.31 109 VAL A O 1
ATOM 901 N N . LYS A 1 110 ? 0.753 7.225 12.038 1.00 98.06 110 LYS A N 1
ATOM 902 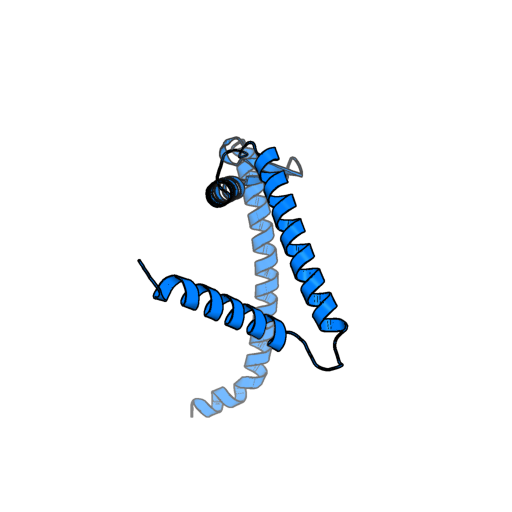C CA . LYS A 1 110 ? 0.651 7.749 13.401 1.00 98.06 110 LYS A CA 1
ATOM 903 C C . LYS A 1 110 ? -0.733 8.326 13.685 1.00 98.06 110 LYS A C 1
ATOM 905 O O . LYS A 1 110 ? -1.340 7.964 14.688 1.00 98.06 110 LYS A O 1
ATOM 910 N N . THR A 1 111 ? -1.268 9.151 12.788 1.00 97.56 111 THR A N 1
ATOM 911 C CA . THR A 1 111 ? -2.615 9.725 12.947 1.00 97.56 111 THR A CA 1
ATOM 912 C C . THR A 1 111 ? -3.697 8.642 12.986 1.00 97.56 111 THR A C 1
ATOM 914 O O . THR A 1 111 ? -4.583 8.681 13.843 1.00 97.56 111 THR A O 1
ATOM 917 N N . ARG A 1 112 ? -3.613 7.617 12.126 1.00 97.19 112 ARG A N 1
ATOM 918 C CA . ARG A 1 112 ? -4.540 6.473 12.165 1.00 97.19 112 ARG A CA 1
ATOM 919 C C . ARG A 1 112 ? -4.422 5.686 13.471 1.00 97.19 112 ARG A C 1
ATOM 921 O O . ARG A 1 112 ? -5.445 5.345 14.066 1.00 97.19 112 ARG A O 1
ATOM 928 N N . LEU A 1 113 ? -3.199 5.447 13.937 1.00 98.06 113 LEU A N 1
ATOM 929 C CA . LEU A 1 113 ? -2.932 4.757 15.197 1.00 98.06 113 LEU A CA 1
ATOM 930 C C . LEU A 1 113 ? -3.506 5.531 16.386 1.00 98.06 113 LEU A C 1
ATOM 932 O O . LEU A 1 113 ? -4.134 4.933 17.253 1.00 98.06 113 LEU A O 1
ATOM 936 N N . GLU A 1 114 ? -3.354 6.854 16.423 1.00 98.12 114 GLU A N 1
ATOM 937 C CA . GLU A 1 114 ? -3.939 7.698 17.470 1.00 98.12 114 GLU A CA 1
ATOM 938 C C . GLU A 1 114 ? -5.472 7.592 17.489 1.00 98.12 114 GLU A C 1
ATOM 940 O O . GLU A 1 114 ? -6.071 7.414 18.554 1.00 98.12 114 GLU A O 1
ATOM 945 N N . VAL A 1 115 ? -6.115 7.610 16.316 1.00 97.88 115 VAL A N 1
ATOM 946 C CA . VAL A 1 115 ? -7.569 7.417 16.190 1.00 97.88 115 VAL A CA 1
ATOM 947 C C . VAL A 1 115 ? -8.000 6.034 16.687 1.00 97.88 115 VAL A C 1
ATOM 949 O O . VAL A 1 115 ? -9.010 5.909 17.386 1.00 97.88 115 VAL A O 1
ATOM 952 N N . GLU A 1 116 ? -7.265 4.982 16.335 1.00 97.56 116 GLU A N 1
ATOM 953 C CA . GLU A 1 116 ? -7.548 3.615 16.783 1.00 97.56 116 GLU A CA 1
ATOM 954 C C . GLU A 1 116 ? -7.317 3.438 18.283 1.00 97.56 116 GLU A C 1
ATOM 956 O O . GLU A 1 116 ? -8.148 2.829 18.960 1.00 97.56 116 GLU A O 1
ATOM 961 N N . ARG A 1 117 ? -6.266 4.051 18.830 1.00 97.81 117 ARG A N 1
ATOM 962 C CA . ARG A 1 117 ? -5.986 4.086 20.268 1.00 97.81 117 ARG A CA 1
ATOM 963 C C . ARG A 1 117 ? -7.143 4.712 21.040 1.00 97.81 117 ARG A C 1
ATOM 965 O O . ARG A 1 117 ? -7.598 4.143 22.028 1.00 97.81 117 ARG A O 1
ATOM 972 N N . GLU A 1 118 ? -7.668 5.847 20.581 1.00 97.69 118 GLU A N 1
ATOM 973 C CA . GLU A 1 118 ? -8.831 6.484 21.212 1.00 97.69 118 GLU A CA 1
ATOM 974 C C . GLU A 1 118 ? -10.080 5.595 21.168 1.00 97.69 118 GLU A C 1
ATOM 976 O O . GLU A 1 118 ? -10.836 5.517 22.142 1.00 97.69 118 GLU A O 1
ATOM 981 N N . LYS A 1 119 ? -10.305 4.883 20.057 1.00 97.62 119 LYS A N 1
ATOM 982 C CA . LYS A 1 119 ? -11.403 3.910 19.952 1.00 97.62 119 LYS A CA 1
ATOM 983 C C . LYS A 1 119 ? -11.211 2.751 20.931 1.00 97.62 119 LYS A C 1
ATOM 985 O O . LYS A 1 119 ? -12.166 2.401 21.626 1.00 97.62 119 LYS A O 1
ATOM 990 N N . ALA A 1 120 ? -10.000 2.206 21.031 1.00 97.31 120 ALA A N 1
ATOM 991 C CA . ALA A 1 120 ? -9.665 1.126 21.953 1.00 97.31 120 ALA A CA 1
ATOM 992 C C . ALA A 1 120 ? -9.880 1.544 23.415 1.00 97.31 120 ALA A C 1
ATOM 994 O O . ALA A 1 120 ? -10.592 0.854 24.138 1.00 97.31 120 ALA A O 1
ATOM 995 N N . LEU A 1 121 ? -9.399 2.725 23.821 1.00 97.38 121 LEU A N 1
ATOM 996 C CA . LEU A 1 121 ? -9.601 3.258 25.175 1.00 97.38 121 LEU A CA 1
ATOM 997 C C . LEU A 1 121 ? -11.086 3.454 25.515 1.00 97.38 121 LEU A C 1
ATOM 999 O O . LEU A 1 121 ? -11.520 3.213 26.642 1.00 97.38 121 LEU A O 1
ATOM 1003 N N . ARG A 1 122 ? -11.903 3.895 24.551 1.00 96.56 122 ARG A N 1
ATOM 1004 C CA . ARG A 1 122 ? -13.358 4.016 24.747 1.00 96.56 122 ARG A CA 1
ATOM 1005 C C . ARG A 1 122 ? -14.022 2.655 24.925 1.00 96.56 122 ARG A C 1
ATOM 1007 O O . ARG A 1 122 ? -14.936 2.539 25.739 1.00 96.56 122 ARG A O 1
ATOM 1014 N N . LEU A 1 123 ? -13.599 1.652 24.159 1.00 96.38 123 LEU A N 1
ATOM 1015 C CA . LEU A 1 123 ? -14.111 0.289 24.280 1.00 96.38 123 LEU A CA 1
ATOM 1016 C C . LEU A 1 123 ? -13.694 -0.339 25.607 1.00 96.38 123 LEU A C 1
ATOM 1018 O O . LEU A 1 123 ? -14.550 -0.875 26.301 1.00 96.38 123 LEU A O 1
ATOM 1022 N N . GLU A 1 124 ? -12.436 -0.184 26.008 1.00 93.88 124 GLU A N 1
ATOM 1023 C CA . GLU A 1 124 ? -11.924 -0.656 27.292 1.00 93.88 124 GLU A CA 1
ATOM 1024 C C . GLU A 1 124 ? -12.717 -0.063 28.463 1.00 93.88 124 GLU A C 1
ATOM 1026 O O . GLU A 1 124 ? -13.185 -0.798 29.328 1.00 93.88 124 GLU A O 1
ATOM 1031 N N . LYS A 1 125 ? -12.978 1.252 28.453 1.00 94.62 125 LYS A N 1
ATOM 1032 C CA . LYS A 1 125 ? -13.821 1.901 29.473 1.00 94.62 125 LYS A CA 1
ATOM 1033 C C . LYS A 1 125 ? -15.229 1.309 29.535 1.00 94.62 125 LYS A C 1
ATOM 1035 O O . LYS A 1 125 ? -15.751 1.107 30.629 1.00 94.62 125 LYS A O 1
ATOM 1040 N N . LYS A 1 126 ? -15.849 1.031 28.382 1.00 94.06 126 LYS A N 1
ATOM 1041 C CA . LYS A 1 126 ? -17.185 0.413 28.318 1.00 94.06 126 LYS A CA 1
ATOM 1042 C C . LYS A 1 126 ? -17.172 -1.018 28.845 1.00 94.06 126 LYS A C 1
ATOM 1044 O O . LYS A 1 126 ? -18.056 -1.375 29.616 1.00 94.06 126 LYS A O 1
ATOM 1049 N N . VAL A 1 127 ? -16.185 -1.816 28.439 1.00 92.56 127 VAL A N 1
ATOM 1050 C CA . VAL A 1 127 ? -16.024 -3.198 28.901 1.00 92.56 127 VAL A CA 1
ATOM 1051 C C . VAL A 1 127 ? -15.822 -3.207 30.408 1.00 92.56 127 VAL A C 1
ATOM 1053 O O . VAL A 1 127 ? -16.628 -3.812 31.101 1.00 92.56 127 VAL A O 1
ATOM 1056 N N . ASN A 1 128 ? -14.855 -2.444 30.921 1.00 89.88 128 ASN A N 1
ATOM 1057 C CA . ASN A 1 128 ? -14.584 -2.358 32.354 1.00 89.88 128 ASN A CA 1
ATOM 1058 C C . ASN A 1 128 ? -15.825 -1.935 33.152 1.00 89.88 128 ASN A C 1
ATOM 1060 O O . ASN A 1 128 ? -16.119 -2.549 34.172 1.00 89.88 128 ASN A O 1
ATOM 1064 N N . ALA A 1 129 ? -16.597 -0.949 32.683 1.00 88.44 129 ALA A N 1
ATOM 1065 C CA . ALA A 1 129 ? -17.837 -0.548 33.352 1.00 88.44 129 ALA A CA 1
ATOM 1066 C C . ALA A 1 129 ? -18.879 -1.684 33.433 1.00 88.44 129 ALA A C 1
ATOM 1068 O O . ALA A 1 129 ? -19.600 -1.781 34.422 1.00 88.44 129 ALA A O 1
ATOM 1069 N N . LEU A 1 130 ? -18.958 -2.550 32.418 1.00 87.12 130 LEU A N 1
ATOM 1070 C CA . LEU A 1 130 ? -19.888 -3.686 32.390 1.00 87.12 130 LEU A CA 1
ATOM 1071 C C . LEU A 1 130 ? -19.359 -4.912 33.148 1.00 87.12 130 LEU A C 1
ATOM 1073 O O . LEU A 1 130 ? -20.149 -5.683 33.691 1.00 87.12 130 LEU A O 1
ATOM 1077 N N . THR A 1 131 ? -18.041 -5.114 33.187 1.00 87.25 131 THR A N 1
ATOM 1078 C CA . THR A 1 131 ? -17.415 -6.327 33.732 1.00 87.25 131 THR A CA 1
ATOM 1079 C C . THR A 1 131 ? -16.879 -6.169 35.147 1.00 87.25 131 THR A C 1
ATOM 1081 O O . THR A 1 131 ? -16.631 -7.188 35.788 1.00 87.25 131 THR A O 1
ATOM 1084 N N . GLN A 1 132 ? -16.731 -4.944 35.665 1.00 81.31 132 GLN A N 1
ATOM 1085 C CA . GLN A 1 132 ? -16.194 -4.686 37.010 1.00 81.31 132 GLN A CA 1
ATOM 1086 C C . GLN A 1 132 ? -16.913 -5.490 38.104 1.00 81.31 132 GLN A C 1
ATOM 1088 O O . GLN A 1 132 ? -16.260 -6.055 38.977 1.00 81.31 132 GLN A O 1
ATOM 1093 N N . GLY A 1 133 ? -18.244 -5.612 38.029 1.00 73.12 133 GLY A N 1
ATOM 1094 C CA . GLY A 1 133 ? -19.018 -6.415 38.982 1.00 73.12 133 GLY A CA 1
ATOM 1095 C C . GLY A 1 133 ? -18.740 -7.921 38.885 1.00 73.12 133 GLY A C 1
ATOM 1096 O O . GLY A 1 133 ? -18.625 -8.593 39.904 1.00 73.12 133 GLY A O 1
ATOM 1097 N N . TYR A 1 134 ? -18.574 -8.452 37.671 1.00 75.25 134 TYR A N 1
ATOM 1098 C CA . TYR A 1 134 ? -18.293 -9.875 37.442 1.00 75.25 134 TYR A CA 1
ATOM 1099 C C . TYR A 1 134 ? -16.853 -10.255 37.808 1.00 75.25 134 TYR A C 1
ATOM 1101 O O . TYR A 1 134 ? -16.615 -11.332 38.351 1.00 75.25 134 TYR A O 1
ATOM 1109 N N . GL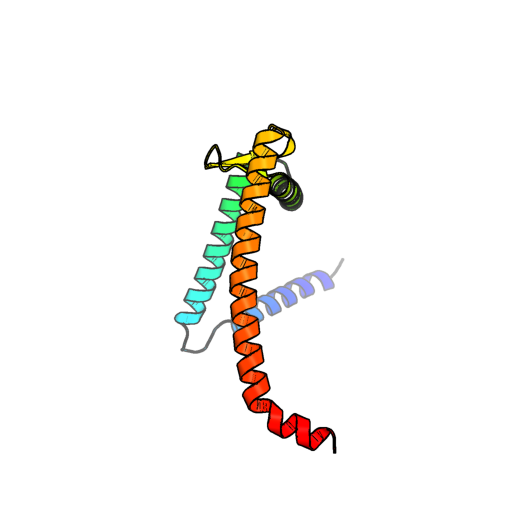N A 1 135 ? -15.893 -9.362 37.557 1.00 68.38 135 GLN A N 1
ATOM 1110 C CA . GLN A 1 135 ? -14.489 -9.562 37.921 1.00 68.38 135 GLN A CA 1
ATOM 1111 C C . GLN A 1 135 ? -14.287 -9.584 39.442 1.00 68.38 135 GLN A C 1
ATOM 1113 O O . GLN A 1 135 ? -13.492 -10.380 39.932 1.00 68.38 135 GLN A O 1
ATOM 1118 N N . ALA A 1 136 ? -15.038 -8.771 40.193 1.00 65.75 136 ALA A N 1
ATOM 1119 C CA . ALA A 1 136 ? -14.993 -8.771 41.656 1.00 65.75 136 ALA A CA 1
ATOM 1120 C C . ALA A 1 136 ? -15.551 -10.066 42.275 1.00 65.75 136 ALA A C 1
ATOM 1122 O O . ALA A 1 136 ? -15.059 -10.506 43.308 1.00 65.75 136 ALA A O 1
ATOM 1123 N N . ILE A 1 137 ? -16.552 -10.687 41.640 1.00 61.50 137 ILE A N 1
ATOM 1124 C CA . ILE A 1 137 ? -17.170 -11.936 42.116 1.00 61.50 137 ILE A CA 1
ATOM 1125 C C . ILE A 1 137 ? -16.341 -13.165 41.711 1.00 61.50 137 ILE A C 1
ATOM 1127 O O . ILE A 1 137 ? -16.299 -14.134 42.451 1.00 61.50 137 ILE A O 1
ATOM 1131 N N . SER A 1 138 ? -15.649 -13.130 40.567 1.00 55.06 1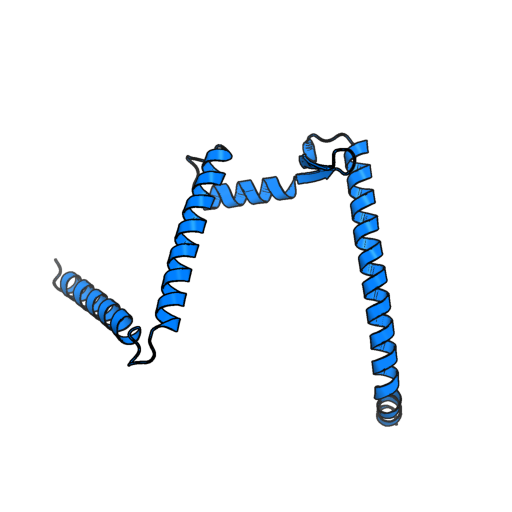38 SER A N 1
ATOM 1132 C CA . SER A 1 138 ? -14.790 -14.232 40.098 1.00 55.06 138 SER A CA 1
ATOM 1133 C C . SER A 1 138 ? -13.479 -14.396 40.886 1.00 55.06 138 SER A C 1
ATOM 1135 O O . SER A 1 138 ? -12.796 -15.402 40.700 1.00 55.06 138 SER A O 1
ATOM 1137 N N . LEU A 1 139 ? -13.084 -13.396 41.680 1.00 54.94 139 LEU A N 1
ATOM 1138 C CA . LEU A 1 139 ? -11.854 -13.396 42.485 1.00 54.94 139 LEU A CA 1
ATOM 1139 C C . LEU A 1 139 ? -12.106 -13.677 43.981 1.00 54.94 139 LEU A C 1
ATOM 1141 O O . LEU A 1 139 ? -11.161 -13.612 44.768 1.00 54.94 139 LEU A O 1
ATOM 1145 N N . LEU A 1 140 ? -13.352 -13.983 44.361 1.00 46.66 140 LEU A N 1
ATOM 1146 C CA . LEU A 1 140 ? -13.759 -14.500 45.675 1.00 46.66 140 LEU A CA 1
ATOM 1147 C C . LEU A 1 140 ? -14.073 -15.995 45.569 1.00 46.66 140 LEU A C 1
ATOM 1149 O O . LEU A 1 140 ? -13.733 -16.717 46.531 1.00 46.66 140 LEU A O 1
#

Foldseek 3Di:
DDPVVVVVVVVVVVVVVVVVVVVDDDPPPDVVVVVVVVVVVVVVVVVVVLQVVCVVVVNNVPDSVVSVVVVVVQVVQWFQFPVVRDIDGVVPDDPVSVVNRVVVVVVVVVVVVVVVVVVVVVVVVVCCVVCVVVVVVVVD

Organism: Salix viminalis (NCBI:txid40686)

Secondary structure (DSSP, 8-state):
--HHHHHHHHHHHHHHHHHHHHTS-SS--SHHHHHHHHHHHHHHHHHHHHHHHHHHTT-TTS-HHHHHHHHHHHHHHEEEEGGGTEEEETTTS-HHHHHHHHHHHHHHHHHHHHHHHHHHHHHHHHHHHHHHHHHHHHT-

Sequence (140 aa):
MNWLTRESSQWEKFLWANFEQEQKPSNGHSSLRVLFLQEKVADNLIKVEAQYIRVAMGHEDESLDEYVEAHKTCINDLMYFPTRNAYGLSSVARNMEKLTALQDEFENVKTRLEVEREKALRLEKKVNALTQGYQAISLL

InterPro domains:
  IPR047242 Pre-mRNA splicing factor component CDC5L/Cef1 [PTHR45885] (40-136)

pLDDT: mean 81.43, std 17.33, range [33.53, 98.12]

=== Feature glossary ===
Reading guide. The protein is described through the following features:

Foldseek 3Di. A 3Di character summarizes, for each residue, the relative orientation of the Cα frame of its nearest spatial neighbor. Because it encodes fold topology rather than chemistry, 3Di alignments detect remote structural similarity that sequence alignment misses.

Contact-map, Ramachandran, and PAE plots. Plot images: a contact map (which residues are close in 3D, as an N×N binary image), a Ramachandran scatter (backbone torsion angles, revealing secondary-structure composition at a glance), and — for AlphaFold structures — a PAE heatmap (pairwise prediction confidence).

Radius of gyration, Cα contacts, bounding box. Radius of gyration (Rg) is the root-mean-square distance of Cα atoms from their centroid — a single number for overall size and compactness. A globular domain of N residues has Rg ≈ 2.2·N^0.38 Å; an extended or disordered chain has a much larger Rg. The Cα contact count is the number of residue pairs whose Cα atoms are within 8 Å and are more than four positions apart in sequence — a standard proxy for tertiary packing density. The bounding box is the smallest axis-aligned box enclosing all Cα atoms.

Secondary structure (8-state, DSSP). Eight-state secondary structure (DSSP): H is the canonical α-helix, G the tighter 3₁₀-helix, I the wider π-helix; E/B are β-structure, T and S are turns and bends, and '-' is everything else. DSSP derives these from the pattern of main-chain N–H···O=C hydrogen bonds, not from the sequence.

B-factor. B-factor (Debye–Waller factor) reflects atomic displacement in the crystal lattice. It is an experimental observable (units Å²), not a prediction; low values mean the atom is pinned down, high values mean it moves or is heterogeneous across the crystal.

pLDDT. pLDDT is the predicted lDDT-Cα score: AlphaFold's confidence that the local environment of each residue (all inter-atomic distances within 15 Å) is correctly placed. It is a per-residue number between 0 and 100, with higher meaning more reliable.

Nearest PDB structures. Nearest PDB neighbors are the top structural matches found by Foldseek when searching this structure against the entire Protein Data Bank. Each hit reports a TM-score (0 to 1; >0.5 almost always implies the same fold) and an E-value. These are *structural* homologs — they may share no detectable sequence similarity.

Solvent-accessible surface area. Accessible surface area quantifies burial. A residue with SASA near zero is packed into the hydrophobic core; one with SASA >100 Å² sits on the surface. Computed here via the Shrake–Rupley numerical algorithm with a 1.4 Å probe.

Rendered structure images. Structure images are PyMOL renders from six orthogonal camera directions. Cartoon representation draws helices as coils and strands as arrows; sticks shows the backbone as bonds; surface shows the solvent-excluded envelope. Rainbow coloring maps sequence position to hue (blue→red, N→C); chain coloring assigns a distinct color per polypeptide.

Backbone torsions (φ/ψ). φ (phi) and ψ (psi) are the two rotatable backbone dihedrals per residue: φ is the C(i-1)–N–Cα–C torsion, ψ is the N–Cα–C–N(i+1) torsion, both in degrees on (−180°, 180°]. α-helical residues cluster near (−60°, −45°); β-strand residues near (−120°, +130°). A Ramachandran plot is simply a scatter of (φ, ψ) for every residue.

Predicted aligned error. Predicted Aligned Error (PAE) is an AlphaFold confidence matrix: entry (i, j) is the expected error in the position of residue j, in ångströms, when the prediction is superimposed on the true structure at residue i. Low PAE within a block of residues means that block is internally rigid and well-predicted; high PAE between two blocks means their relative placement is uncertain even if each block individually is confident.

mmCIF coordinates. Structure coordinates are given as an mmCIF _atom_site loop: one row per atom with element, residue name, chain id, sequence number, and x/y/z position in Å. Only the four main-chain atoms per residue are included here; side chains are omitted to keep the record compact.

InterPro / GO / CATH / organism. Database cross-references. InterPro integrates a dozen domain/family signature databases into unified entries with residue-range hits. GO terms attach function/process/location labels with evidence codes. CATH codes position the fold in a four-level structural taxonomy. Organism is the NCBI-taxonomy species name.

Secondary structure (3-state, P-SEA). SS3 is a coarse helix/strand/coil call (letters a/b/c) made by the P-SEA algorithm from inter-Cα distances and dihedrals. It is less detailed than DSSP but needs only Cα positions.

Sequence. Sequence gives the chain of amino acids in standard one-letter code (A=alanine, C=cysteine, …, Y=tyrosine), read N→C. It is the only feature that is directly encoded by the gene; all structural features are derived from the folded form of this sequence.